Protein AF-R7V334-F1 (afdb_monomer)

Organism: Capitella teleta (NCBI:txid283909)

Foldseek 3Di:
DPPDDAPDDALLAADADPVRDGDNHHDDADDDDAPDDAPQAADADSSRHGDNHHDDDPPPPPDD

Sequence (64 aa):
CEEMVCSMHCENGFKVDSHGCNTCECYECPAIECRQFCSSGFKRDTHGCQTCECNEEPQTCDEL

Secondary structure (DSSP, 8-state):
------SS--TT-EEE-TTSPEEEEE--------SS--TT-EEE-TTS-EEEEEPPPP------

Nearest PDB structures (foldseek):
  5ubm-assembly1_I  TM=4.651E-01  e=6.515E-02  Haementeria ghilianii
  1hia-assembly2_J  TM=5.480E-01  e=7.587E-01  Hirudo medicinalis
  1c9t-assembly1_G  TM=5.513E-01  e=1.258E+00  Hirudo medicinalis

Structure (mmCIF, N/CA/C/O backbone):
data_AF-R7V334-F1
#
_entry.id   AF-R7V334-F1
#
loop_
_atom_site.group_PDB
_atom_site.id
_atom_site.type_symbol
_atom_site.label_atom_id
_atom_site.label_alt_id
_atom_site.label_comp_id
_atom_site.label_asym_id
_atom_site.label_entity_id
_atom_site.label_seq_id
_atom_site.pdbx_PDB_ins_code
_atom_site.Cartn_x
_atom_site.Cartn_y
_atom_site.Cartn_z
_atom_site.occupancy
_atom_site.B_iso_or_equiv
_atom_site.auth_seq_id
_atom_site.auth_comp_id
_atom_site.auth_asym_id
_atom_site.auth_atom_id
_atom_site.pdbx_PDB_model_num
ATOM 1 N N . CYS A 1 1 ? 14.239 -9.992 -12.393 1.00 82.50 1 CYS A N 1
ATOM 2 C CA . CYS A 1 1 ? 13.888 -8.618 -12.783 1.00 82.50 1 CYS A CA 1
ATOM 3 C C . CYS A 1 1 ? 15.132 -7.978 -13.354 1.00 82.50 1 CYS A C 1
ATOM 5 O O . CYS A 1 1 ? 16.199 -8.190 -12.787 1.00 82.50 1 CYS A O 1
ATOM 7 N N . GLU A 1 2 ? 15.022 -7.295 -14.487 1.00 80.31 2 GLU A N 1
ATOM 8 C CA . GLU A 1 2 ? 16.109 -6.440 -14.973 1.00 80.31 2 GLU A CA 1
ATOM 9 C C . GLU A 1 2 ? 16.300 -5.266 -13.997 1.00 80.31 2 GLU A C 1
ATOM 11 O O . GLU A 1 2 ? 15.376 -4.948 -13.240 1.00 80.31 2 GLU A O 1
ATOM 16 N N . GLU A 1 3 ? 17.491 -4.666 -13.948 1.00 78.19 3 GLU A N 1
ATOM 17 C CA . GLU A 1 3 ? 17.725 -3.487 -13.109 1.00 78.19 3 GLU A CA 1
ATOM 18 C C . GLU A 1 3 ? 16.794 -2.349 -13.551 1.00 78.19 3 GLU A C 1
ATOM 20 O O . GLU A 1 3 ? 16.969 -1.740 -14.604 1.00 78.19 3 GLU A O 1
ATOM 25 N N . MET A 1 4 ? 15.769 -2.084 -12.742 1.00 75.31 4 MET A N 1
ATOM 26 C CA . MET A 1 4 ? 14.777 -1.046 -12.997 1.00 75.31 4 MET A CA 1
ATOM 27 C C . MET A 1 4 ? 15.220 0.267 -12.360 1.00 75.31 4 MET A C 1
ATOM 29 O O . MET A 1 4 ? 15.294 0.381 -11.136 1.00 75.31 4 MET A O 1
ATOM 33 N N . VAL A 1 5 ? 15.486 1.271 -13.196 1.00 83.06 5 VAL A N 1
ATOM 34 C CA . VAL A 1 5 ? 15.796 2.638 -12.762 1.00 83.06 5 VAL A CA 1
ATOM 35 C C . VAL A 1 5 ? 14.619 3.541 -13.109 1.00 83.06 5 VAL A C 1
ATOM 37 O O . VAL A 1 5 ? 14.452 3.957 -14.254 1.00 83.06 5 VAL A O 1
ATOM 40 N N . CYS A 1 6 ? 13.801 3.861 -12.110 1.00 87.88 6 CYS A N 1
ATOM 41 C CA . CYS A 1 6 ? 12.702 4.811 -12.252 1.00 87.88 6 CYS A CA 1
ATOM 42 C C . CYS A 1 6 ? 13.162 6.207 -11.810 1.00 87.88 6 CYS A C 1
ATOM 44 O O . CYS A 1 6 ? 13.826 6.355 -10.788 1.00 87.88 6 CYS A O 1
ATOM 46 N N . SER A 1 7 ? 12.793 7.257 -12.547 1.00 91.38 7 SER A N 1
ATOM 47 C CA . SER A 1 7 ? 13.168 8.647 -12.214 1.00 91.38 7 SER A CA 1
ATOM 48 C C . SER A 1 7 ? 12.290 9.290 -11.131 1.00 91.38 7 SER A C 1
ATOM 50 O O . SER A 1 7 ? 12.367 10.497 -10.912 1.00 91.38 7 SER A O 1
ATOM 52 N N . MET A 1 8 ? 11.432 8.507 -10.479 1.00 92.44 8 MET A N 1
ATOM 53 C CA . MET A 1 8 ? 10.433 8.967 -9.517 1.00 92.44 8 MET A CA 1
ATOM 54 C C . MET A 1 8 ? 10.561 8.222 -8.194 1.00 92.44 8 MET A C 1
ATOM 56 O O . MET A 1 8 ? 11.009 7.077 -8.150 1.00 92.44 8 MET A O 1
ATOM 60 N N . HIS A 1 9 ? 10.137 8.884 -7.123 1.00 91.94 9 HIS A N 1
ATOM 61 C CA . HIS A 1 9 ? 10.008 8.290 -5.803 1.00 91.94 9 HIS A CA 1
ATOM 62 C C . HIS A 1 9 ? 8.530 8.034 -5.505 1.00 91.94 9 HIS A C 1
ATOM 64 O O . HIS A 1 9 ? 7.699 8.915 -5.723 1.00 91.94 9 HIS A O 1
ATOM 70 N N . CYS A 1 10 ? 8.220 6.842 -5.004 1.00 92.12 10 CYS A N 1
ATOM 71 C CA . CYS A 1 10 ? 6.875 6.448 -4.606 1.00 92.12 10 CYS A CA 1
ATOM 72 C C . CYS A 1 10 ? 6.850 6.187 -3.100 1.00 92.12 10 CYS A C 1
ATOM 74 O O . CYS A 1 10 ? 7.583 5.322 -2.624 1.00 92.12 10 CYS A O 1
ATOM 76 N N . GLU A 1 11 ? 5.987 6.894 -2.367 1.00 90.50 11 GLU A N 1
ATOM 77 C CA . GLU A 1 11 ? 5.882 6.772 -0.903 1.00 90.50 11 GLU A CA 1
ATOM 78 C C . GLU A 1 11 ? 5.476 5.357 -0.460 1.00 90.50 11 GLU A C 1
ATOM 80 O O . GLU A 1 11 ? 6.014 4.830 0.509 1.00 90.50 11 GLU A O 1
ATOM 85 N N . ASN A 1 12 ? 4.584 4.717 -1.221 1.00 91.06 12 ASN A N 1
ATOM 86 C CA . ASN A 1 12 ? 4.064 3.372 -0.948 1.00 91.06 12 ASN A CA 1
ATOM 87 C C . ASN A 1 12 ? 4.804 2.274 -1.736 1.00 91.06 12 ASN A C 1
ATOM 89 O O . ASN A 1 12 ? 4.330 1.144 -1.838 1.00 91.06 12 ASN A O 1
ATOM 93 N N . GLY A 1 13 ? 5.949 2.604 -2.341 1.00 91.38 13 GLY A N 1
ATOM 94 C CA . GLY A 1 13 ? 6.683 1.702 -3.227 1.00 91.38 13 GLY A CA 1
ATOM 95 C C . GLY A 1 13 ? 6.093 1.591 -4.638 1.00 91.38 13 GLY A C 1
ATOM 96 O O . GLY A 1 13 ? 5.220 2.359 -5.050 1.00 91.38 13 GLY A O 1
ATOM 97 N N . PHE A 1 14 ? 6.630 0.648 -5.408 1.00 93.50 14 PHE A N 1
ATOM 98 C CA . PHE A 1 14 ? 6.278 0.428 -6.810 1.00 93.50 14 PHE A CA 1
ATOM 99 C C . PHE A 1 14 ? 5.278 -0.718 -6.959 1.00 93.50 14 PHE A C 1
ATOM 101 O O . PHE A 1 14 ? 5.289 -1.665 -6.173 1.00 93.50 14 PHE A O 1
ATOM 108 N N . LYS A 1 15 ? 4.430 -0.661 -7.991 1.00 93.75 15 LYS A N 1
ATOM 109 C CA . LYS A 1 15 ? 3.599 -1.807 -8.372 1.00 93.75 15 LYS A CA 1
ATOM 110 C C . LYS A 1 15 ? 4.488 -2.970 -8.788 1.00 93.75 15 LYS A C 1
ATOM 112 O O . LYS A 1 15 ? 5.575 -2.778 -9.327 1.00 93.75 15 LYS A O 1
ATOM 117 N N . VAL A 1 16 ? 3.981 -4.176 -8.580 1.00 91.75 16 VAL A N 1
ATOM 118 C CA . VAL A 1 16 ? 4.657 -5.418 -8.937 1.00 91.75 16 VAL A CA 1
ATOM 119 C C . VAL A 1 16 ? 3.856 -6.114 -10.034 1.00 91.75 16 VAL A C 1
ATOM 121 O O . VAL A 1 16 ? 2.630 -6.197 -9.951 1.00 91.75 16 VAL A O 1
ATOM 124 N N . ASP A 1 17 ? 4.534 -6.582 -11.078 1.00 92.19 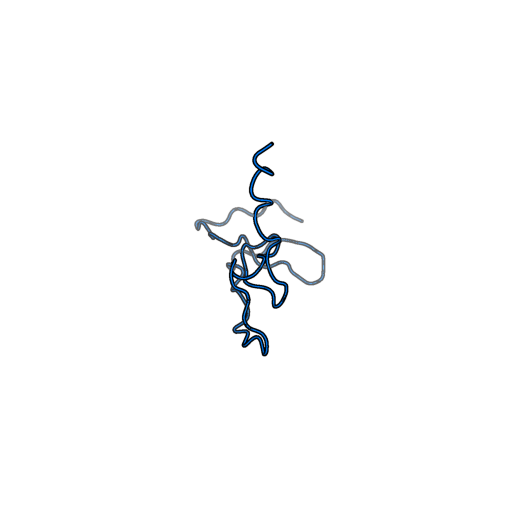17 ASP A N 1
ATOM 125 C CA . ASP A 1 17 ? 3.916 -7.333 -12.168 1.00 92.19 17 ASP A CA 1
ATOM 126 C C . ASP A 1 17 ? 3.596 -8.794 -11.781 1.00 92.19 17 ASP A C 1
ATOM 128 O O . ASP A 1 17 ? 3.874 -9.260 -10.674 1.00 92.19 17 ASP A O 1
ATOM 132 N N . SER A 1 18 ? 3.025 -9.560 -12.716 1.00 95.88 18 SER A N 1
ATOM 133 C CA . SER A 1 18 ? 2.669 -10.970 -12.492 1.00 95.88 18 SER A CA 1
ATOM 134 C C . SER A 1 18 ? 3.861 -11.898 -12.225 1.00 95.88 18 SER A C 1
ATOM 136 O O . SER A 1 18 ? 3.657 -13.041 -11.822 1.00 95.88 18 SER A O 1
ATOM 138 N N . HIS A 1 19 ? 5.090 -11.444 -12.475 1.00 93.38 19 HIS A N 1
ATOM 139 C CA . HIS A 1 19 ? 6.324 -12.198 -12.254 1.00 93.38 19 HIS A CA 1
ATOM 140 C C . HIS A 1 19 ? 7.042 -11.777 -10.966 1.00 93.38 19 HIS A C 1
ATOM 142 O O . HIS A 1 19 ? 8.114 -12.308 -10.672 1.00 93.38 19 HIS A O 1
ATOM 148 N N . GLY A 1 20 ? 6.475 -10.847 -10.191 1.00 91.94 20 GLY A N 1
ATOM 149 C CA . GLY A 1 20 ? 7.095 -10.364 -8.963 1.00 91.94 20 GLY A CA 1
ATOM 150 C C . GLY A 1 20 ? 8.106 -9.235 -9.183 1.00 91.94 20 GLY A C 1
ATOM 151 O O . GLY A 1 20 ? 8.905 -8.968 -8.287 1.00 91.94 20 GLY A O 1
ATOM 152 N N . CYS A 1 21 ? 8.111 -8.581 -10.348 1.00 93.25 21 CYS A N 1
ATOM 153 C CA . CYS A 1 21 ? 9.038 -7.494 -10.657 1.00 93.25 21 CYS A CA 1
ATOM 154 C C . CYS A 1 21 ? 8.405 -6.112 -10.500 1.00 93.25 21 CYS A C 1
ATO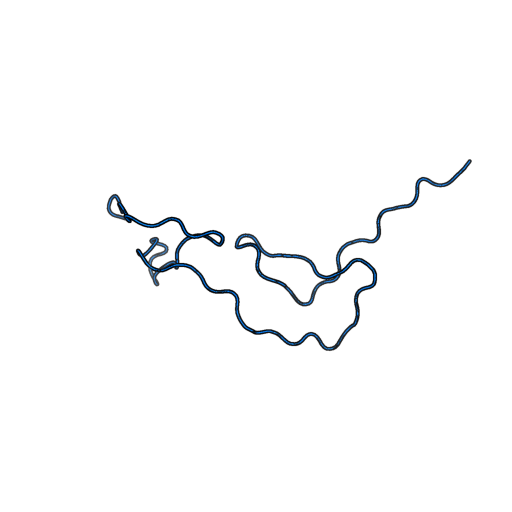M 156 O O . CYS A 1 21 ? 7.290 -5.877 -10.959 1.00 93.25 21 CYS A O 1
ATOM 158 N N . ASN A 1 22 ? 9.144 -5.183 -9.885 1.00 91.94 22 ASN A N 1
ATOM 159 C CA . ASN A 1 22 ? 8.722 -3.787 -9.770 1.00 91.94 22 ASN A CA 1
ATOM 160 C C . ASN A 1 22 ? 8.547 -3.153 -11.154 1.00 91.94 22 ASN A C 1
ATOM 162 O O . ASN A 1 22 ? 9.392 -3.331 -12.033 1.00 91.94 22 ASN A O 1
ATOM 166 N N . THR A 1 23 ? 7.492 -2.363 -11.314 1.00 92.31 23 THR A N 1
ATOM 167 C CA . THR A 1 23 ? 7.250 -1.496 -12.470 1.00 92.31 23 THR A CA 1
ATOM 168 C C . THR A 1 23 ? 7.592 -0.044 -12.115 1.00 92.31 23 THR A C 1
ATOM 170 O O . THR A 1 23 ? 7.744 0.289 -10.944 1.00 92.31 23 THR A O 1
ATOM 173 N N . CYS A 1 24 ? 7.702 0.862 -13.093 1.00 93.88 24 CYS A N 1
ATOM 174 C CA . CYS A 1 24 ? 7.869 2.298 -12.811 1.00 93.88 24 CYS A CA 1
ATOM 175 C C . CYS A 1 24 ? 6.531 3.013 -12.565 1.00 93.88 24 CYS A C 1
ATOM 177 O O . CYS A 1 24 ? 6.368 4.182 -12.902 1.00 93.88 24 CYS A O 1
ATOM 179 N N . GLU A 1 25 ? 5.570 2.307 -11.975 1.00 94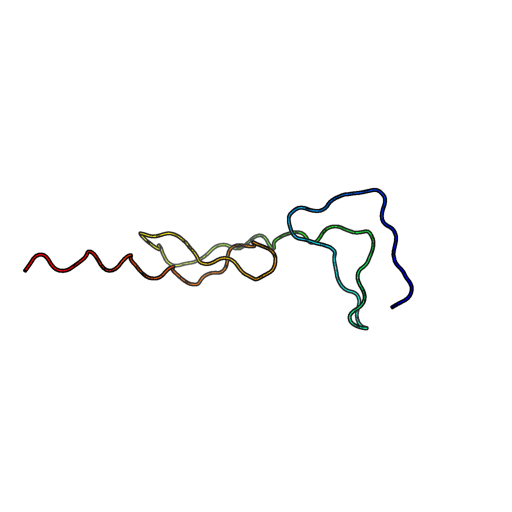.00 25 GLU A N 1
ATOM 180 C CA . GLU A 1 25 ? 4.303 2.862 -11.515 1.00 94.00 25 GLU A CA 1
ATOM 181 C C . GLU A 1 25 ? 4.254 2.803 -9.990 1.00 94.00 25 GLU A C 1
ATOM 183 O O . GLU A 1 25 ? 4.613 1.784 -9.398 1.00 94.00 25 GLU A O 1
ATOM 188 N N . CYS A 1 26 ? 3.782 3.868 -9.343 1.00 94.06 26 CYS A N 1
ATOM 189 C CA . CYS A 1 26 ? 3.594 3.842 -7.896 1.00 94.06 26 CYS A CA 1
ATOM 190 C C . CYS A 1 26 ? 2.451 2.905 -7.512 1.00 94.06 26 CYS A C 1
ATOM 192 O O . CYS A 1 26 ? 1.412 2.864 -8.176 1.00 94.06 26 CYS A O 1
ATOM 194 N N . TYR A 1 27 ? 2.637 2.177 -6.414 1.00 94.50 27 TYR A N 1
ATOM 195 C CA . TYR A 1 27 ? 1.544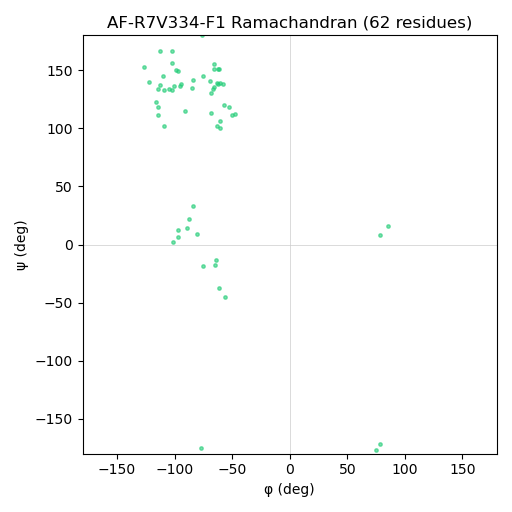 1.460 -5.783 1.00 94.50 27 TYR A CA 1
ATOM 196 C C . TYR A 1 27 ? 0.558 2.462 -5.175 1.00 94.50 27 TYR A C 1
ATOM 198 O O . TYR A 1 27 ? 0.945 3.382 -4.450 1.00 94.50 27 TYR A O 1
ATOM 206 N N . GLU A 1 28 ? -0.723 2.285 -5.480 1.00 94.81 28 GLU A N 1
ATOM 207 C CA . GLU A 1 28 ? -1.801 3.102 -4.936 1.00 94.81 28 GLU A CA 1
ATOM 208 C C . GLU A 1 28 ? -2.617 2.264 -3.964 1.00 94.81 28 GLU A C 1
ATOM 210 O O . GLU A 1 28 ? -2.999 1.130 -4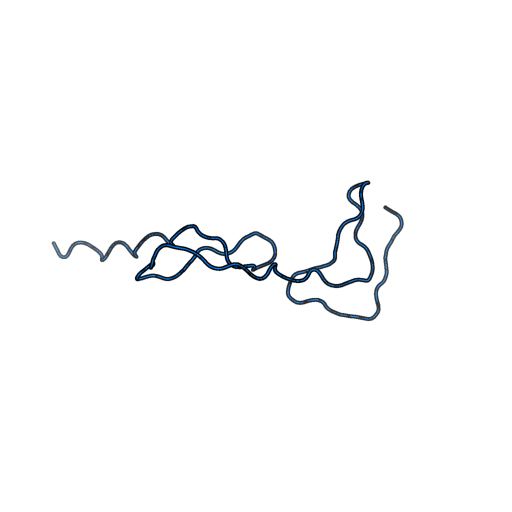.265 1.00 94.81 28 GLU A O 1
ATOM 215 N N . CYS A 1 29 ? -2.893 2.829 -2.792 1.00 94.19 29 CYS A N 1
ATOM 216 C CA . CYS A 1 29 ? -3.714 2.148 -1.812 1.00 94.19 29 CYS A CA 1
ATOM 217 C C . CYS A 1 29 ? -5.145 1.982 -2.330 1.00 94.19 29 CYS A C 1
ATOM 219 O O . CYS A 1 29 ? -5.728 2.947 -2.832 1.00 94.19 29 CYS A O 1
ATOM 221 N N . PRO A 1 30 ? -5.749 0.794 -2.167 1.00 91.69 30 PRO A N 1
ATOM 222 C CA . PRO A 1 30 ? -7.147 0.614 -2.506 1.00 91.69 30 PRO A CA 1
ATOM 223 C C . PRO A 1 30 ? -8.017 1.498 -1.609 1.00 91.69 30 PRO A C 1
ATOM 225 O O . PRO A 1 30 ? -7.794 1.604 -0.401 1.00 91.69 30 PRO A O 1
ATOM 228 N N . ALA A 1 31 ? -9.045 2.107 -2.198 1.00 92.75 31 ALA A N 1
ATOM 229 C CA . ALA A 1 31 ? -10.087 2.763 -1.426 1.00 92.75 31 ALA A CA 1
ATOM 230 C C . ALA A 1 31 ? -10.892 1.687 -0.687 1.00 92.75 31 ALA A C 1
ATOM 232 O O . ALA A 1 31 ? -11.566 0.866 -1.313 1.00 92.75 31 ALA A O 1
ATOM 233 N N . ILE A 1 32 ? -10.795 1.675 0.641 1.00 93.06 32 ILE A N 1
ATOM 234 C CA . ILE A 1 32 ? -11.516 0.726 1.486 1.00 93.06 32 ILE A CA 1
ATOM 235 C C . ILE A 1 32 ? -12.392 1.460 2.494 1.00 93.06 32 ILE A C 1
ATOM 237 O O . ILE A 1 32 ? -11.985 2.451 3.098 1.00 93.06 32 ILE A O 1
ATOM 241 N N . GLU A 1 33 ? -13.587 0.922 2.711 1.00 93.31 33 GLU A N 1
ATOM 242 C CA . GLU A 1 33 ? -14.489 1.349 3.775 1.00 93.31 33 GLU A CA 1
ATOM 243 C C . GLU A 1 33 ? -14.642 0.205 4.778 1.00 93.31 33 GLU A C 1
ATOM 245 O O . GLU A 1 33 ? -15.210 -0.850 4.482 1.00 93.31 33 GLU A O 1
ATOM 250 N N . CYS A 1 34 ? -14.107 0.401 5.979 1.00 94.94 34 CYS A N 1
ATOM 251 C CA . CYS A 1 34 ? -14.194 -0.588 7.043 1.00 94.94 34 CYS A CA 1
ATOM 252 C C . CYS A 1 34 ? -15.512 -0.434 7.803 1.00 94.94 34 CYS A C 1
ATOM 254 O O . CYS A 1 34 ? -15.911 0.667 8.168 1.00 94.94 34 CYS A O 1
ATOM 256 N N . ARG A 1 35 ? -16.190 -1.554 8.073 1.00 95.31 35 ARG A N 1
ATOM 257 C CA . ARG A 1 35 ? -17.483 -1.550 8.784 1.00 95.31 35 ARG A CA 1
ATOM 258 C C . ARG A 1 35 ? -17.359 -1.313 10.290 1.00 95.31 35 ARG A C 1
ATOM 260 O O . ARG A 1 35 ? -18.357 -1.010 10.934 1.00 95.31 35 ARG A O 1
ATOM 267 N N . GLN A 1 36 ? -16.169 -1.514 10.847 1.00 94.44 36 GLN A N 1
ATOM 268 C CA . GLN A 1 36 ? -15.896 -1.357 12.272 1.00 94.44 36 G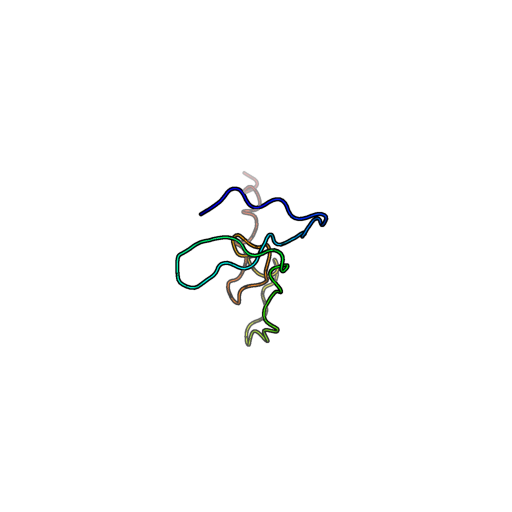LN A CA 1
ATOM 269 C C . GLN A 1 36 ? -15.174 -0.046 12.560 1.00 94.44 36 GLN A C 1
ATOM 271 O O . GLN A 1 36 ? -14.484 0.488 11.696 1.00 94.44 36 GLN A O 1
ATOM 276 N N . PHE A 1 37 ? -15.307 0.436 13.792 1.00 94.06 37 PHE A N 1
ATOM 277 C C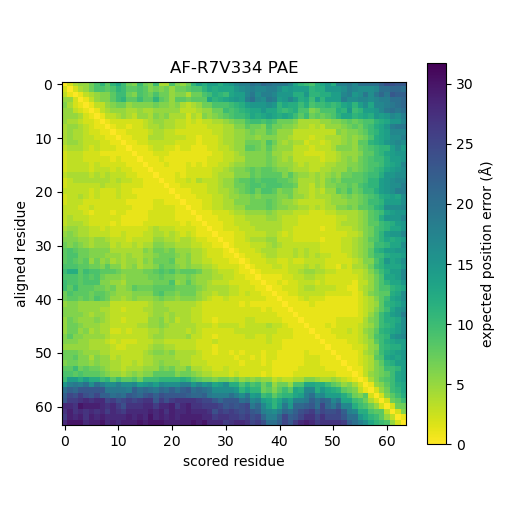A . PHE A 1 37 ? -14.549 1.566 14.309 1.00 94.06 37 PHE A CA 1
ATOM 278 C C . PHE A 1 37 ? -13.419 1.059 15.209 1.00 94.06 37 PHE A C 1
ATOM 280 O O . PHE A 1 37 ? -13.661 0.224 16.078 1.00 94.06 37 PHE A O 1
ATOM 287 N N . CYS A 1 38 ? -12.210 1.585 15.018 1.00 93.88 38 CYS A N 1
ATOM 288 C CA . CYS A 1 38 ? -11.047 1.282 15.849 1.00 93.88 38 CYS A CA 1
ATOM 289 C C . CYS A 1 38 ? -10.616 2.548 16.602 1.00 93.88 38 CYS A C 1
ATOM 291 O O . CYS A 1 38 ? -10.221 3.530 15.971 1.00 93.88 38 CYS A O 1
ATOM 293 N N . SER A 1 39 ? -10.656 2.517 17.936 1.00 92.38 39 SER A N 1
ATOM 294 C CA . SER A 1 39 ? -10.242 3.614 18.834 1.00 92.38 39 SER A CA 1
ATOM 295 C C . SER A 1 39 ? -8.794 4.053 18.589 1.00 92.38 39 SER A C 1
ATOM 297 O O . SER A 1 39 ? -8.518 5.244 18.465 1.00 92.38 39 SER A O 1
ATOM 299 N N . SER A 1 40 ? -7.880 3.091 18.455 1.00 92.25 40 SER A N 1
ATOM 300 C CA . SER A 1 40 ? -6.452 3.308 18.166 1.00 92.25 40 SER A CA 1
ATOM 301 C C . SER A 1 40 ? -6.124 3.360 16.665 1.00 92.25 40 SER A C 1
ATOM 303 O O . SER A 1 40 ? -4.961 3.268 16.267 1.00 92.25 40 SER A O 1
ATOM 305 N N . GLY A 1 41 ? -7.139 3.499 15.810 1.00 93.50 41 GLY A N 1
ATOM 306 C CA . GLY A 1 41 ? -6.989 3.492 14.357 1.00 93.50 41 GLY A CA 1
ATOM 307 C C . GLY A 1 41 ? -6.744 2.102 13.759 1.00 93.50 41 GLY A C 1
ATOM 308 O O . GLY A 1 41 ? -6.768 1.077 14.445 1.00 93.50 41 GLY A O 1
ATOM 309 N N . PHE A 1 42 ? -6.534 2.080 12.446 1.00 96.12 42 PHE A N 1
ATOM 310 C CA . PHE A 1 42 ? -6.348 0.864 11.658 1.00 96.12 42 PHE A CA 1
ATOM 311 C C . PHE A 1 42 ? -4.869 0.542 11.429 1.00 96.12 42 PHE A C 1
ATOM 313 O O . PHE A 1 42 ? -4.039 1.448 11.293 1.00 96.12 42 PHE A O 1
ATOM 320 N N . LYS A 1 43 ? -4.557 -0.751 11.316 1.00 96.19 43 LYS A N 1
ATOM 321 C CA . LYS A 1 43 ? -3.247 -1.237 10.884 1.00 96.19 43 LYS A CA 1
ATOM 322 C C . LYS A 1 43 ? -2.988 -0.851 9.434 1.00 96.19 43 LYS A C 1
ATOM 324 O O . LYS A 1 43 ? -3.917 -0.764 8.622 1.00 96.19 43 LYS A O 1
ATOM 329 N N . ARG A 1 44 ? -1.709 -0.686 9.107 1.00 93.69 44 ARG A N 1
ATOM 330 C CA . ARG A 1 44 ? -1.228 -0.484 7.740 1.00 93.69 44 ARG A CA 1
ATOM 331 C C . ARG A 1 44 ? -0.451 -1.703 7.260 1.00 93.69 44 ARG A C 1
ATOM 333 O O . ARG A 1 44 ? 0.227 -2.345 8.060 1.00 93.69 44 ARG A O 1
ATOM 340 N N . ASP A 1 45 ? -0.569 -2.019 5.978 1.00 92.94 45 ASP A N 1
ATOM 341 C CA . ASP A 1 45 ? 0.201 -3.090 5.348 1.00 92.94 45 ASP A CA 1
ATOM 342 C C . ASP A 1 45 ? 1.655 -2.664 5.051 1.00 92.94 45 ASP A C 1
ATOM 344 O O . ASP A 1 45 ? 2.100 -1.569 5.405 1.00 92.94 45 ASP A O 1
ATOM 348 N N . THR A 1 46 ? 2.415 -3.539 4.387 1.00 91.25 46 THR A N 1
ATOM 349 C CA . THR A 1 46 ? 3.818 -3.287 4.013 1.00 91.25 46 THR A CA 1
ATOM 350 C C . THR A 1 46 ? 3.999 -2.141 3.019 1.00 91.25 46 THR A C 1
ATOM 352 O O . THR A 1 46 ? 5.110 -1.638 2.884 1.00 91.25 46 THR A O 1
ATOM 355 N N . HIS A 1 47 ? 2.933 -1.734 2.330 1.00 90.44 47 HIS A N 1
ATOM 356 C CA . HIS A 1 47 ? 2.911 -0.594 1.415 1.00 90.44 47 HIS A CA 1
ATOM 357 C C . HIS A 1 47 ? 2.357 0.665 2.098 1.00 90.44 47 HIS A C 1
ATOM 359 O O . HIS A 1 47 ? 2.153 1.677 1.440 1.00 90.44 47 HIS A O 1
ATOM 365 N N . GLY A 1 48 ? 2.099 0.627 3.411 1.00 91.81 48 GLY A N 1
ATOM 366 C CA . GLY A 1 48 ? 1.561 1.758 4.164 1.00 91.81 48 GLY A CA 1
ATOM 367 C C . GLY A 1 48 ? 0.055 1.970 3.990 1.00 91.81 48 GLY A C 1
ATOM 368 O O . GLY A 1 48 ? -0.477 2.966 4.490 1.00 91.81 48 GLY A O 1
ATOM 369 N N . CYS A 1 49 ? -0.649 1.047 3.336 1.00 94.62 49 CYS A N 1
ATOM 370 C CA . CYS A 1 49 ? -2.071 1.172 3.052 1.00 94.62 49 CYS A CA 1
ATOM 371 C C . CYS A 1 49 ? -2.930 0.715 4.221 1.00 94.62 49 CYS A C 1
ATOM 373 O O . CYS A 1 49 ? -2.613 -0.263 4.895 1.00 94.62 49 CYS A O 1
ATOM 375 N N . GLN A 1 50 ? -4.037 1.423 4.459 1.00 94.69 50 GLN A N 1
ATOM 376 C CA . GLN A 1 50 ? -4.993 1.059 5.500 1.00 94.69 50 GLN A CA 1
ATOM 377 C C . GLN A 1 50 ? -5.517 -0.362 5.268 1.00 94.69 50 GLN A C 1
ATOM 379 O O . GLN A 1 50 ? -5.859 -0.736 4.149 1.00 94.69 50 GLN A O 1
ATOM 384 N N . THR A 1 51 ? -5.638 -1.122 6.348 1.00 95.31 51 THR A N 1
ATOM 385 C CA . THR A 1 51 ? -6.344 -2.405 6.392 1.00 95.31 51 THR A CA 1
ATOM 386 C C . THR A 1 51 ? -7.590 -2.264 7.267 1.00 95.31 51 THR A C 1
AT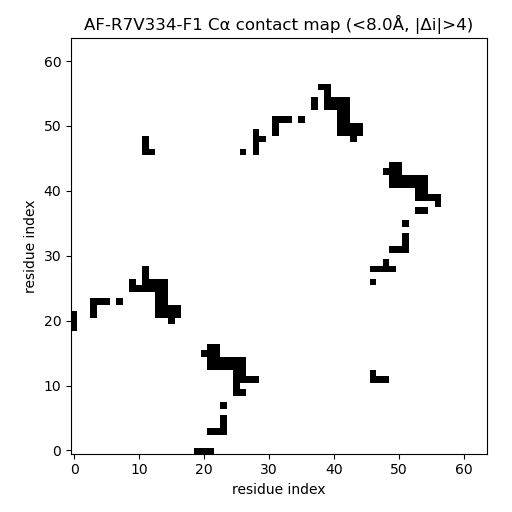OM 388 O O . THR A 1 51 ? -7.716 -1.299 8.015 1.00 95.31 51 THR A O 1
ATOM 391 N N . CYS A 1 52 ? -8.515 -3.223 7.230 1.00 96.38 52 CYS A N 1
ATOM 392 C CA . CYS A 1 52 ? -9.645 -3.228 8.168 1.00 96.38 52 CYS A CA 1
ATOM 393 C C . CYS A 1 52 ? -9.345 -3.948 9.486 1.00 96.38 52 CYS A C 1
ATOM 395 O O . CYS A 1 52 ? -10.277 -4.359 10.172 1.00 96.38 52 CYS A O 1
ATOM 397 N N . GLU A 1 53 ? -8.075 -4.089 9.861 1.00 95.75 53 GLU A N 1
ATOM 398 C CA . GLU A 1 53 ? -7.664 -4.590 11.171 1.00 95.75 53 GLU A CA 1
ATOM 399 C C . GLU A 1 53 ? -7.379 -3.422 12.122 1.00 95.75 53 GLU A C 1
ATOM 401 O O . GLU A 1 53 ? -6.734 -2.451 11.730 1.00 95.75 53 GLU A O 1
ATOM 406 N N . CYS A 1 54 ? -7.835 -3.501 13.374 1.00 95.25 54 CYS A N 1
ATOM 407 C CA . CYS A 1 54 ? -7.522 -2.483 14.380 1.00 95.25 54 CYS A CA 1
ATOM 408 C C . CYS A 1 54 ? -6.080 -2.622 14.878 1.00 95.25 54 CYS A C 1
ATOM 410 O O . CYS A 1 54 ? -5.575 -3.739 15.012 1.00 95.25 54 CYS A O 1
ATOM 412 N N . ASN A 1 55 ? -5.431 -1.497 15.185 1.00 94.25 55 ASN A N 1
ATOM 413 C CA . ASN A 1 55 ? -4.189 -1.517 15.957 1.00 94.25 55 ASN A CA 1
ATOM 414 C C . ASN A 1 55 ? -4.442 -2.109 17.347 1.00 94.25 55 ASN A C 1
ATOM 416 O O . ASN A 1 55 ? -5.543 -1.990 17.887 1.00 94.25 55 ASN A O 1
ATOM 420 N N . GLU A 1 56 ? -3.418 -2.736 17.921 1.00 87.50 56 GLU A N 1
ATOM 421 C CA . GLU A 1 56 ? -3.468 -3.121 19.329 1.00 87.50 56 GLU A CA 1
ATOM 422 C C . GLU A 1 56 ? -3.492 -1.848 20.177 1.00 87.50 56 GLU A C 1
ATOM 424 O O . GLU A 1 56 ? -2.739 -0.904 19.909 1.00 87.50 56 GLU A O 1
ATOM 429 N N . GLU A 1 57 ? -4.388 -1.793 21.165 1.00 78.06 57 GLU A N 1
ATOM 430 C CA . GLU A 1 57 ? -4.398 -0.666 22.090 1.00 78.06 57 GLU A CA 1
ATOM 431 C C . GLU A 1 57 ? -3.062 -0.650 22.845 1.00 78.06 57 GLU A C 1
ATOM 433 O O . GLU A 1 57 ? -2.563 -1.717 23.228 1.00 78.06 57 GLU A O 1
ATOM 438 N N . PRO A 1 58 ? -2.447 0.529 23.049 1.00 69.00 58 PRO A N 1
ATOM 439 C CA . PRO A 1 58 ? -1.265 0.607 23.884 1.00 69.00 58 PRO A CA 1
ATOM 440 C C . PRO A 1 58 ? -1.643 0.041 25.248 1.00 69.00 58 PRO A C 1
ATOM 442 O O . PRO A 1 58 ? -2.560 0.550 25.891 1.00 69.00 58 PRO A O 1
ATOM 445 N N . GLN A 1 59 ? -0.956 -1.022 25.671 1.00 64.44 59 GLN A N 1
ATOM 446 C CA . GLN A 1 59 ? -1.064 -1.504 27.039 1.00 64.44 59 GLN A CA 1
ATOM 447 C C . GLN A 1 59 ? -0.605 -0.346 27.917 1.00 64.44 59 GLN A C 1
ATOM 449 O O . GLN A 1 59 ? 0.589 -0.051 28.000 1.00 64.44 59 GLN A O 1
ATOM 454 N N . THR A 1 60 ? -1.562 0.388 28.484 1.00 62.19 60 THR A N 1
ATOM 455 C CA . THR A 1 60 ? -1.282 1.338 29.549 1.00 62.19 60 THR A CA 1
ATOM 456 C C . THR A 1 60 ? -0.524 0.538 30.586 1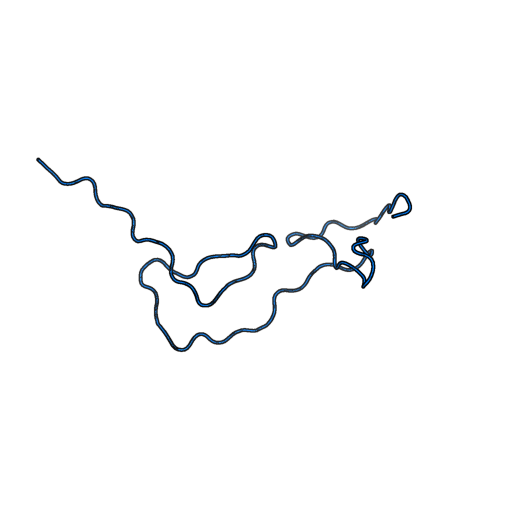.00 62.19 60 THR A C 1
ATOM 458 O O . THR A 1 60 ? -1.029 -0.484 31.042 1.00 62.19 60 THR A O 1
ATOM 461 N N . CYS A 1 61 ? 0.714 0.939 30.862 1.00 60.59 61 CYS A N 1
ATOM 462 C CA . CYS A 1 61 ? 1.502 0.364 31.934 1.00 60.59 61 CYS A CA 1
ATOM 463 C C . CYS A 1 61 ? 0.609 0.315 33.175 1.00 60.59 61 CYS A C 1
ATOM 465 O O . CYS A 1 61 ? 0.194 1.371 33.650 1.00 60.59 61 CYS A O 1
ATOM 467 N N . ASP A 1 62 ? 0.255 -0.896 33.613 1.00 65.06 62 ASP A N 1
ATOM 468 C CA . ASP A 1 62 ? -0.477 -1.114 34.851 1.00 65.06 62 ASP A CA 1
ATOM 469 C C . ASP A 1 62 ? 0.262 -0.344 35.952 1.00 65.06 62 ASP A C 1
ATOM 471 O O . ASP A 1 62 ? 1.413 -0.652 36.276 1.00 65.06 62 ASP A O 1
ATOM 475 N N . GLU A 1 63 ? -0.362 0.718 36.461 1.00 63.53 63 GLU A N 1
ATOM 476 C CA . GLU A 1 63 ? 0.086 1.397 37.670 1.00 63.53 63 GLU A CA 1
ATOM 477 C C . GLU A 1 63 ? -0.032 0.389 38.824 1.00 63.53 63 GLU A C 1
ATOM 479 O O . GLU A 1 63 ? -1.132 0.110 39.305 1.00 63.53 63 GLU A O 1
ATOM 484 N N . LEU A 1 64 ? 1.105 -0.190 39.228 1.00 59.88 64 LEU A N 1
ATOM 485 C CA . LEU A 1 64 ? 1.286 -0.869 40.515 1.00 59.88 64 LEU A CA 1
ATOM 486 C C . LEU A 1 64 ? 1.827 0.110 41.558 1.00 59.88 64 LEU A C 1
ATOM 488 O O . LEU A 1 64 ? 2.809 0.822 41.243 1.00 59.88 64 LEU A O 1
#

Radius of gyration: 17.23 Å; Cα contacts (8 Å, |Δi|>4): 77; chains: 1; bounding box: 35×21×56 Å

Mean predicted aligned error: 7.04 Å

pLDDT: mean 88.65, std 9.87, range [59.88, 96.38]

InterPro domains:
  IPR004094 Antistasin-like domain [PF02822] (1-26)
  IPR004094 Antistasin-like domain [PF02822] (29-54)
  IPR004094 Antistasin-like domain [PS51252] (1-26)
  IPR004094 Antistasin-like domain [PS51252] (29-54)
  IPR011061 Hirudin/antistatin [SSF57262] (1-27)
  IPR011061 Hirudin/antistatin [SSF57262] (28-58)

Solvent-accessible surface area (backbone atoms only — not comparable to full-atom values): 4418 Å² total; per-residue (Å²): 118,78,95,79,84,61,99,70,86,48,98,38,37,54,31,61,50,100,84,74,32,73,48,91,42,64,40,73,70,77,91,77,86,62,95,71,86,47,94,70,34,61,33,57,51,98,49,69,31,81,46,85,46,61,40,78,70,79,77,70,76,79,87,124